Protein AF-A0ABD2NQ19-F1 (afdb_monomer_lite)

pLDDT: mean 81.94, std 19.42, range [29.62, 98.38]

Structure (mmCIF, N/CA/C/O backbone):
data_AF-A0ABD2NQ19-F1
#
_entry.id   AF-A0ABD2NQ19-F1
#
loop_
_atom_site.group_PDB
_atom_site.id
_atom_site.type_symbol
_atom_site.label_atom_id
_atom_site.label_alt_id
_atom_site.label_comp_id
_atom_site.label_asym_id
_atom_site.label_entity_id
_atom_site.label_seq_id
_atom_site.pdbx_PDB_ins_code
_atom_site.Cartn_x
_atom_site.Cartn_y
_atom_site.Cartn_z
_atom_site.occupancy
_atom_site.B_iso_or_equiv
_atom_site.auth_seq_id
_atom_site.auth_comp_id
_atom_site.auth_asym_id
_atom_site.auth_atom_id
_atom_site.pdbx_PDB_model_num
ATOM 1 N N . MET A 1 1 ? 3.153 -17.789 -5.106 1.00 36.09 1 MET A N 1
ATOM 2 C CA . MET A 1 1 ? 2.480 -17.865 -6.414 1.00 36.09 1 MET A CA 1
ATOM 3 C C . MET A 1 1 ? 2.899 -16.635 -7.201 1.00 36.09 1 MET A C 1
ATOM 5 O O . MET A 1 1 ? 2.640 -15.534 -6.734 1.00 36.09 1 MET A O 1
ATOM 9 N N . VAL A 1 2 ? 3.659 -16.808 -8.283 1.00 29.62 2 VAL A N 1
ATOM 10 C CA . VAL A 1 2 ? 3.982 -15.727 -9.228 1.00 29.62 2 VAL A CA 1
ATOM 11 C C . VAL A 1 2 ? 2.982 -15.876 -10.361 1.00 29.62 2 VAL A C 1
ATOM 13 O O . VAL A 1 2 ? 2.860 -16.970 -10.905 1.00 29.62 2 VAL A O 1
ATOM 16 N N . ILE A 1 3 ? 2.215 -14.829 -10.644 1.00 42.53 3 ILE A N 1
ATOM 17 C CA . ILE A 1 3 ? 1.187 -14.853 -11.681 1.00 42.53 3 ILE A CA 1
ATOM 18 C C . ILE A 1 3 ? 1.602 -13.832 -12.738 1.00 42.53 3 ILE A C 1
ATOM 20 O O . ILE A 1 3 ? 1.594 -12.633 -12.471 1.00 42.53 3 ILE A O 1
ATOM 24 N N . SER A 1 4 ? 1.995 -14.310 -13.913 1.00 35.56 4 SER A N 1
ATOM 25 C CA . SER A 1 4 ? 2.234 -13.504 -15.110 1.00 35.56 4 SER A CA 1
ATOM 26 C C . SER A 1 4 ? 1.065 -13.708 -16.073 1.00 35.56 4 SER A C 1
ATOM 28 O O . SER A 1 4 ? 0.764 -14.838 -16.449 1.00 35.56 4 SER A O 1
ATOM 30 N N . HIS A 1 5 ? 0.397 -12.619 -16.457 1.00 48.41 5 HIS A N 1
ATOM 31 C CA . HIS A 1 5 ? -0.669 -12.622 -17.459 1.00 48.41 5 HIS A CA 1
ATOM 32 C C . HIS A 1 5 ? -0.231 -11.803 -18.673 1.00 48.41 5 HIS A C 1
ATOM 34 O O . HIS A 1 5 ? 0.328 -10.721 -18.533 1.00 48.41 5 HIS A O 1
ATOM 40 N N . HIS A 1 6 ? -0.487 -12.345 -19.860 1.00 48.34 6 HIS A N 1
ATOM 41 C CA . HIS A 1 6 ? -0.234 -11.734 -21.160 1.00 48.34 6 HIS A CA 1
ATOM 42 C C . HIS A 1 6 ? -1.507 -11.966 -21.986 1.00 48.34 6 HIS A C 1
ATOM 44 O O . HIS A 1 6 ? -1.826 -13.139 -22.164 1.00 48.34 6 HIS A O 1
ATOM 50 N N . GLN A 1 7 ? -2.228 -10.921 -22.451 1.00 42.47 7 GLN A N 1
ATOM 51 C CA . GLN A 1 7 ? -3.038 -10.921 -23.702 1.00 42.47 7 GLN A CA 1
ATOM 52 C C . GLN A 1 7 ? -3.911 -9.657 -23.986 1.00 42.47 7 GLN A C 1
ATOM 54 O O . GLN A 1 7 ? -4.717 -9.259 -23.159 1.00 42.47 7 GLN A O 1
ATOM 59 N N . SER A 1 8 ? -3.820 -9.207 -25.260 1.00 35.09 8 SER A N 1
ATOM 60 C CA . SER A 1 8 ? -4.729 -8.459 -26.184 1.00 35.09 8 SER A CA 1
ATOM 61 C C . SER A 1 8 ? -5.135 -6.973 -25.953 1.00 35.09 8 SER A C 1
ATOM 63 O O . SER A 1 8 ? -5.482 -6.602 -24.840 1.00 35.09 8 SER A O 1
ATOM 65 N N . PRO A 1 9 ? -5.178 -6.102 -27.002 1.00 45.41 9 PRO A N 1
ATOM 66 C CA . PRO A 1 9 ? -4.963 -4.649 -26.862 1.00 45.41 9 PRO A CA 1
ATOM 67 C C . PRO A 1 9 ? -6.193 -3.753 -26.611 1.00 45.41 9 PRO A C 1
ATOM 69 O O . PRO A 1 9 ? -6.010 -2.547 -26.484 1.00 45.41 9 PRO A O 1
ATOM 72 N N . ASN A 1 10 ? -7.430 -4.270 -26.579 1.00 44.09 10 ASN A N 1
ATOM 73 C CA . ASN A 1 10 ? -8.625 -3.416 -26.761 1.00 44.09 10 ASN A CA 1
ATOM 74 C C . ASN A 1 10 ? -9.703 -3.477 -25.664 1.00 44.09 10 ASN A C 1
ATOM 76 O O . ASN A 1 10 ? -10.755 -2.869 -25.825 1.00 44.09 10 ASN A O 1
ATOM 80 N N . ASN A 1 11 ? -9.453 -4.137 -24.536 1.00 48.59 11 ASN A N 1
ATOM 81 C CA . ASN A 1 11 ? -10.258 -3.967 -23.326 1.00 48.59 11 ASN A CA 1
ATOM 82 C C . ASN A 1 11 ? -9.285 -3.640 -22.204 1.00 48.59 11 ASN A C 1
ATOM 84 O O . ASN A 1 11 ? -8.354 -4.403 -21.987 1.00 48.59 11 ASN A O 1
ATOM 88 N N . MET A 1 12 ? -9.473 -2.515 -21.517 1.00 51.38 12 MET A N 1
ATOM 89 C C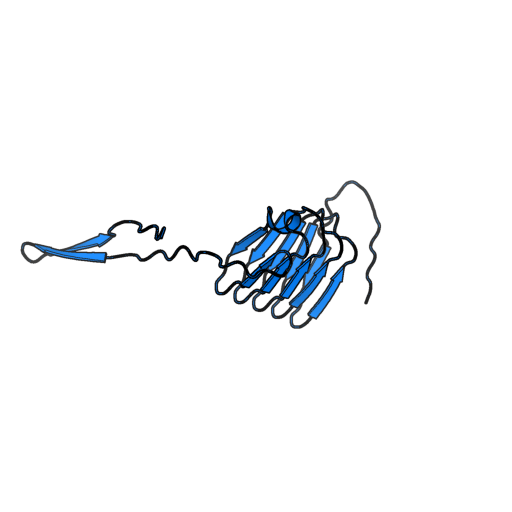A . MET A 1 12 ? -8.654 -2.146 -20.364 1.00 51.38 12 MET A CA 1
ATOM 90 C C . MET A 1 12 ? -8.879 -3.210 -19.277 1.00 51.38 12 MET A C 1
ATOM 92 O O . MET A 1 12 ? -9.867 -3.164 -18.543 1.00 51.38 12 MET A O 1
ATOM 96 N N . THR A 1 13 ? -8.041 -4.246 -19.254 1.00 65.25 13 THR A N 1
ATOM 97 C CA . THR A 1 13 ? -8.181 -5.394 -18.364 1.00 65.25 13 THR A CA 1
ATOM 98 C C . THR A 1 13 ? -7.958 -4.924 -16.940 1.00 65.25 13 THR A C 1
ATOM 100 O O . THR A 1 13 ? -6.884 -4.459 -16.569 1.00 65.25 13 THR A O 1
ATOM 103 N N . GLN A 1 14 ? -9.010 -5.002 -16.127 1.00 78.44 14 GLN A N 1
ATOM 104 C CA . GLN A 1 14 ? -8.859 -4.858 -14.692 1.00 78.44 14 GLN A CA 1
ATOM 105 C C . GLN A 1 14 ? -8.531 -6.225 -14.106 1.00 78.44 14 GLN A C 1
ATOM 107 O O . GLN A 1 14 ? -9.375 -7.122 -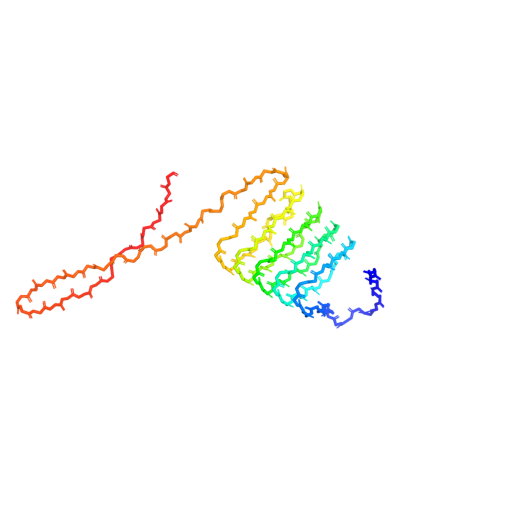14.076 1.00 78.44 14 GLN A O 1
ATOM 112 N N . ILE A 1 15 ? -7.311 -6.378 -13.607 1.00 86.25 15 ILE A N 1
ATOM 113 C CA . ILE A 1 15 ? -6.927 -7.542 -12.818 1.00 86.25 15 ILE A CA 1
ATOM 114 C C . ILE A 1 15 ? -7.571 -7.385 -11.438 1.00 86.25 15 ILE A C 1
ATOM 116 O O . ILE A 1 15 ? -7.396 -6.358 -10.783 1.00 86.25 15 ILE A O 1
ATOM 120 N N . LYS A 1 16 ? -8.333 -8.388 -10.985 1.00 92.50 16 LYS A N 1
ATOM 121 C CA . LYS A 1 16 ? -9.079 -8.335 -9.720 1.00 92.50 16 LYS A CA 1
ATOM 122 C C . LYS A 1 16 ? -8.670 -9.459 -8.771 1.00 92.50 16 LYS A C 1
ATOM 124 O O . LYS A 1 16 ? -8.744 -10.628 -9.135 1.00 92.50 16 LYS A O 1
ATOM 129 N N . TYR A 1 17 ? -8.339 -9.103 -7.534 1.00 93.06 17 TYR A N 1
ATOM 130 C CA . TYR A 1 17 ? -8.115 -10.039 -6.430 1.00 93.06 17 TYR A CA 1
ATOM 131 C C . TYR A 1 17 ? -9.132 -9.790 -5.316 1.00 93.06 17 TYR A C 1
ATOM 133 O O . TYR A 1 17 ? -9.381 -8.643 -4.946 1.00 93.06 17 TYR A O 1
ATOM 141 N N . ILE A 1 18 ? -9.723 -10.863 -4.786 1.00 93.94 18 ILE A N 1
ATOM 142 C CA . ILE A 1 18 ? -10.696 -10.809 -3.690 1.00 93.94 18 ILE A CA 1
ATOM 143 C C . ILE A 1 18 ? -10.30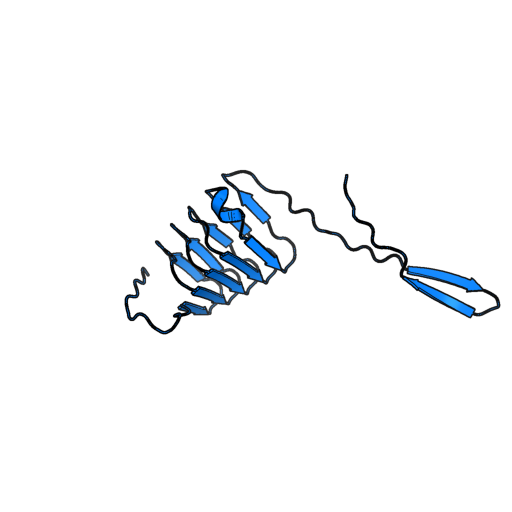1 -11.838 -2.633 1.00 93.94 18 ILE A C 1
ATOM 145 O O . ILE A 1 18 ? -10.141 -13.012 -2.964 1.00 93.94 18 ILE A O 1
ATOM 149 N N . GLY A 1 19 ? -10.179 -11.412 -1.380 1.00 90.56 19 GLY A N 1
ATOM 150 C CA . GLY A 1 19 ? -9.941 -12.302 -0.247 1.00 90.56 19 GLY A CA 1
ATOM 151 C C . GLY A 1 19 ? -9.219 -11.615 0.905 1.00 90.56 19 GLY A C 1
ATOM 152 O O . GLY A 1 19 ? -8.454 -10.678 0.704 1.00 90.56 19 GLY A O 1
ATOM 153 N N . ASP A 1 20 ? -9.443 -12.111 2.116 1.00 94.25 20 ASP A N 1
ATOM 154 C CA . ASP A 1 20 ? -8.812 -11.583 3.323 1.00 94.25 20 ASP A CA 1
ATOM 155 C C . ASP A 1 20 ? -7.482 -12.294 3.620 1.00 94.25 20 ASP A C 1
ATOM 157 O O . ASP A 1 20 ? -7.210 -13.385 3.113 1.00 94.25 20 ASP A O 1
ATOM 161 N N . ASN A 1 21 ? -6.653 -11.700 4.483 1.00 96.38 21 ASN A N 1
ATOM 162 C CA . ASN A 1 21 ? -5.453 -12.333 5.059 1.00 96.38 21 ASN A CA 1
ATOM 163 C C . ASN A 1 21 ? -4.455 -12.870 4.017 1.00 96.38 21 ASN A C 1
ATOM 165 O O . ASN A 1 21 ? -3.773 -13.873 4.237 1.00 96.38 21 ASN A O 1
ATOM 169 N N . THR A 1 22 ? -4.379 -12.214 2.862 1.00 92.75 22 THR A N 1
ATOM 170 C CA . THR A 1 22 ? -3.609 -12.689 1.711 1.00 92.75 22 THR A CA 1
ATOM 171 C C . THR A 1 22 ? -2.372 -11.827 1.483 1.00 92.75 22 THR A C 1
ATOM 173 O O . THR A 1 22 ? -2.371 -10.631 1.764 1.00 92.75 22 THR A O 1
ATOM 176 N N . ARG A 1 23 ? -1.300 -12.427 0.950 1.00 95.94 23 ARG A N 1
ATOM 177 C CA . ARG A 1 23 ? -0.106 -11.694 0.508 1.00 95.94 23 ARG A CA 1
ATOM 178 C C . ARG A 1 23 ? 0.063 -11.776 -1.002 1.00 95.94 23 ARG A C 1
ATOM 180 O O . ARG A 1 23 ? 0.095 -12.871 -1.560 1.00 95.94 23 ARG A O 1
ATOM 187 N N . LEU A 1 24 ? 0.243 -10.628 -1.641 1.00 94.62 24 LEU A N 1
ATOM 188 C CA . LEU A 1 24 ? 0.442 -10.484 -3.076 1.00 94.62 24 LEU A CA 1
ATOM 189 C C . LEU A 1 24 ? 1.826 -9.892 -3.353 1.00 94.62 24 LEU A C 1
ATOM 191 O O . LEU A 1 24 ? 2.268 -8.949 -2.694 1.00 94.62 24 LEU A O 1
ATOM 195 N N . ARG A 1 25 ? 2.521 -10.461 -4.339 1.00 96.00 25 ARG A N 1
ATOM 196 C CA . ARG A 1 25 ? 3.787 -9.940 -4.866 1.00 96.00 25 ARG A CA 1
ATOM 197 C C . ARG A 1 25 ? 3.643 -9.752 -6.365 1.00 96.00 25 ARG A C 1
ATOM 199 O O . ARG A 1 25 ? 3.388 -10.721 -7.073 1.00 96.00 25 ARG A O 1
ATOM 206 N N . ILE A 1 26 ? 3.802 -8.519 -6.822 1.00 94.56 26 ILE A N 1
ATOM 207 C CA . ILE A 1 26 ? 3.601 -8.114 -8.211 1.00 94.56 26 ILE A CA 1
ATOM 208 C C . ILE A 1 26 ? 4.886 -7.430 -8.667 1.00 94.56 26 ILE A C 1
ATOM 210 O O . ILE A 1 26 ? 5.297 -6.430 -8.087 1.00 94.56 26 ILE A O 1
ATOM 214 N N . ALA A 1 27 ? 5.561 -7.985 -9.671 1.00 94.62 27 ALA A N 1
ATOM 215 C CA . ALA A 1 27 ? 6.815 -7.407 -10.155 1.00 94.62 27 ALA A CA 1
ATOM 216 C C . ALA A 1 27 ? 6.571 -6.062 -10.858 1.00 94.62 27 ALA A C 1
ATOM 218 O O . ALA A 1 27 ? 7.233 -5.072 -10.553 1.00 94.62 27 ALA A O 1
ATOM 219 N N . GLU A 1 28 ? 5.572 -6.021 -11.736 1.00 93.88 28 GLU A N 1
ATOM 220 C CA . GLU A 1 28 ? 5.182 -4.838 -12.491 1.00 93.88 28 GLU A CA 1
ATOM 221 C C . GLU A 1 28 ? 3.658 -4.749 -12.579 1.00 93.88 28 GLU A C 1
ATOM 223 O O . GLU A 1 28 ? 2.987 -5.748 -12.838 1.00 93.88 28 GLU A O 1
ATOM 228 N N . ASN A 1 29 ? 3.118 -3.553 -12.349 1.00 93.44 29 ASN A N 1
ATOM 229 C CA . ASN A 1 29 ? 1.718 -3.234 -12.591 1.00 93.44 29 ASN A CA 1
ATOM 230 C C . ASN A 1 29 ? 1.621 -2.112 -13.630 1.00 93.44 29 ASN A C 1
ATOM 232 O O . ASN A 1 29 ? 1.784 -0.938 -13.295 1.00 93.44 29 ASN A O 1
ATOM 236 N N . ALA A 1 30 ? 1.355 -2.476 -14.882 1.00 92.12 30 ALA A N 1
ATOM 237 C CA . ALA A 1 30 ? 1.141 -1.535 -15.983 1.00 92.12 30 ALA A CA 1
ATOM 238 C C . ALA A 1 30 ? -0.351 -1.300 -16.300 1.00 92.12 30 ALA A C 1
ATOM 240 O O . ALA A 1 30 ? -0.672 -0.431 -17.105 1.00 92.12 30 ALA A O 1
ATOM 241 N N . GLU A 1 31 ? -1.259 -2.043 -15.660 1.00 91.88 31 GLU A N 1
ATOM 242 C CA . GLU A 1 31 ? -2.699 -2.052 -15.953 1.00 91.88 31 GLU A CA 1
ATOM 243 C C . GLU A 1 31 ? -3.537 -1.578 -14.749 1.00 91.88 31 GLU A C 1
ATOM 245 O O . GLU A 1 31 ? -3.018 -1.052 -13.760 1.00 91.88 31 GLU A O 1
ATOM 250 N N . SER A 1 32 ? -4.863 -1.726 -14.831 1.00 93.62 32 SER A N 1
ATOM 251 C CA . SER A 1 32 ? -5.753 -1.489 -13.694 1.00 93.62 32 SER A CA 1
ATOM 252 C C . SER A 1 32 ? -5.779 -2.717 -12.784 1.00 93.62 32 SER A C 1
ATOM 254 O O . SER A 1 32 ? -6.118 -3.817 -13.211 1.00 93.62 32 SER A O 1
ATOM 256 N N . LEU A 1 33 ? -5.461 -2.528 -11.509 1.00 94.56 33 LEU A N 1
ATOM 257 C CA . LEU A 1 33 ? -5.443 -3.566 -10.490 1.00 94.56 33 LEU A CA 1
ATOM 258 C C . LEU A 1 33 ? -6.414 -3.206 -9.365 1.00 94.56 33 LEU A C 1
ATOM 260 O O . LEU A 1 33 ? -6.276 -2.167 -8.721 1.00 94.56 33 LEU A O 1
ATOM 264 N N . LEU A 1 34 ? -7.382 -4.083 -9.106 1.00 96.50 34 LEU A N 1
ATOM 265 C CA . LEU A 1 34 ? -8.347 -3.969 -8.017 1.00 96.50 34 LEU A CA 1
ATOM 266 C C . LEU A 1 34 ? -8.123 -5.083 -6.994 1.00 96.50 34 LEU A C 1
ATOM 268 O O . LEU A 1 34 ? -8.175 -6.265 -7.324 1.00 96.50 34 LEU A O 1
ATOM 272 N N . ILE A 1 35 ? -7.929 -4.710 -5.737 1.00 96.69 35 ILE A N 1
ATOM 273 C CA . ILE A 1 35 ? -7.751 -5.637 -4.621 1.00 96.69 35 ILE A CA 1
ATOM 274 C C . ILE A 1 35 ? -8.844 -5.357 -3.591 1.00 96.69 35 ILE A C 1
ATOM 276 O O . ILE A 1 35 ? -9.027 -4.214 -3.172 1.00 96.69 35 ILE A O 1
ATOM 280 N N . ILE A 1 36 ? -9.583 -6.391 -3.193 1.00 97.31 36 ILE A N 1
ATOM 281 C CA . ILE A 1 36 ? -10.684 -6.291 -2.230 1.00 97.31 36 ILE A CA 1
ATOM 282 C C . ILE A 1 36 ? -10.481 -7.305 -1.106 1.00 97.31 36 ILE A C 1
ATOM 284 O O . ILE A 1 36 ? -10.377 -8.501 -1.366 1.00 97.31 36 ILE A O 1
ATOM 288 N N . GLY A 1 37 ? -10.489 -6.832 0.135 1.00 95.81 37 GLY A N 1
ATOM 289 C CA . GLY A 1 37 ? -10.398 -7.664 1.332 1.00 95.81 37 GLY A CA 1
ATOM 290 C C . GLY A 1 37 ? -9.545 -7.021 2.419 1.00 95.81 37 GLY A C 1
ATOM 291 O O . GLY A 1 37 ? -8.817 -6.057 2.192 1.00 95.81 37 GLY A O 1
ATOM 292 N N . ASN A 1 38 ? -9.664 -7.542 3.630 1.00 97.38 38 ASN A N 1
ATOM 293 C CA . ASN A 1 38 ? -9.005 -7.030 4.820 1.00 97.38 38 ASN A CA 1
ATOM 294 C C . ASN A 1 38 ? -7.682 -7.749 5.091 1.00 97.38 38 ASN A C 1
ATOM 296 O O . ASN A 1 38 ? -7.490 -8.912 4.732 1.00 97.38 38 ASN A O 1
ATOM 300 N N . ASN A 1 39 ? -6.783 -7.068 5.803 1.00 97.69 39 ASN A N 1
ATOM 301 C CA . ASN A 1 39 ? -5.494 -7.616 6.229 1.00 97.69 39 ASN A CA 1
ATOM 302 C C . ASN A 1 39 ? -4.673 -8.190 5.055 1.00 97.69 39 ASN A C 1
ATOM 304 O O . ASN A 1 39 ? -4.055 -9.251 5.161 1.00 97.69 39 ASN A O 1
ATOM 308 N N . ILE A 1 40 ? -4.703 -7.502 3.911 1.00 97.44 40 ILE A N 1
ATOM 309 C CA . ILE A 1 40 ? -3.937 -7.879 2.722 1.00 97.44 40 ILE A CA 1
ATOM 310 C C . ILE A 1 40 ? -2.569 -7.201 2.765 1.00 97.44 40 ILE A C 1
ATOM 312 O O . ILE A 1 40 ? -2.464 -6.010 3.051 1.00 97.44 40 ILE A O 1
ATOM 316 N N . GLU A 1 41 ? -1.517 -7.944 2.435 1.00 98.06 41 GLU A N 1
ATOM 317 C CA . GLU A 1 41 ? -0.178 -7.398 2.215 1.00 98.06 41 GLU A CA 1
ATOM 318 C C . GLU A 1 41 ? 0.147 -7.399 0.720 1.00 98.06 41 GLU A C 1
ATOM 320 O O . GLU A 1 41 ? 0.141 -8.450 0.082 1.00 98.06 41 GLU A O 1
ATOM 325 N N . VAL A 1 42 ? 0.452 -6.240 0.148 1.00 97.25 42 VAL A N 1
ATOM 326 C CA . VAL A 1 42 ? 0.749 -6.076 -1.277 1.00 97.25 42 VAL A CA 1
ATOM 327 C C . VAL A 1 42 ? 2.148 -5.501 -1.428 1.00 97.25 42 VAL A C 1
ATOM 329 O O . VAL A 1 42 ? 2.438 -4.426 -0.914 1.00 97.25 42 VAL A O 1
ATOM 332 N N . ASN A 1 43 ? 3.012 -6.200 -2.158 1.00 97.69 43 ASN A N 1
ATOM 333 C CA . ASN A 1 43 ? 4.328 -5.700 -2.542 1.00 97.69 43 ASN A CA 1
ATOM 334 C C . ASN A 1 43 ? 4.380 -5.553 -4.065 1.00 97.69 43 ASN A C 1
ATOM 336 O O . ASN A 1 43 ? 4.263 -6.556 -4.775 1.00 97.69 43 ASN A O 1
ATOM 340 N N . ILE A 1 44 ? 4.567 -4.327 -4.552 1.00 96.62 44 ILE A N 1
ATOM 341 C CA . ILE A 1 44 ? 4.704 -4.015 -5.978 1.00 96.62 44 ILE A CA 1
ATOM 342 C C . ILE A 1 44 ? 6.126 -3.520 -6.261 1.00 96.62 44 ILE A C 1
ATOM 344 O O . ILE A 1 44 ? 6.651 -2.659 -5.551 1.00 96.62 44 ILE A O 1
ATOM 348 N N . GLY A 1 45 ? 6.767 -4.080 -7.287 1.00 96.81 45 GLY A N 1
ATOM 349 C CA . GLY A 1 45 ? 8.067 -3.616 -7.771 1.00 96.81 45 GLY A CA 1
ATOM 350 C C . GLY A 1 45 ? 7.937 -2.258 -8.458 1.00 96.81 45 GLY A C 1
ATOM 351 O O . GLY A 1 45 ? 8.253 -1.237 -7.859 1.00 96.81 45 GLY A O 1
ATOM 352 N N . ASN A 1 46 ? 7.427 -2.255 -9.688 1.00 94.62 46 ASN A N 1
ATOM 353 C CA . ASN A 1 46 ? 7.225 -1.058 -10.508 1.00 94.62 46 ASN A CA 1
ATOM 354 C C . ASN A 1 46 ? 5.724 -0.824 -10.768 1.00 94.62 46 ASN A C 1
ATOM 356 O O . ASN A 1 46 ? 5.053 -1.692 -11.327 1.00 94.62 46 ASN A O 1
ATOM 360 N N . HIS A 1 47 ? 5.188 0.334 -10.374 1.00 95.00 47 HIS A N 1
ATOM 361 C CA . HIS A 1 47 ? 3.770 0.690 -10.516 1.00 95.00 47 HIS A CA 1
ATOM 362 C C . HIS A 1 47 ? 3.567 1.839 -11.509 1.00 95.00 47 HIS A C 1
ATOM 364 O O . HIS A 1 47 ? 3.894 2.988 -11.220 1.00 95.00 47 HIS A O 1
ATOM 370 N N . ARG A 1 48 ? 3.002 1.541 -12.681 1.00 93.69 48 ARG A N 1
ATOM 371 C CA . ARG A 1 48 ? 2.722 2.516 -13.756 1.00 93.69 48 ARG A CA 1
ATOM 372 C C . ARG A 1 48 ? 1.236 2.642 -14.089 1.00 93.69 48 ARG A C 1
ATOM 374 O O . ARG A 1 48 ? 0.822 3.663 -14.623 1.00 93.69 48 ARG A O 1
ATOM 381 N N . GLY A 1 49 ? 0.452 1.609 -13.787 1.00 93.31 49 GLY A N 1
ATOM 382 C CA . GLY A 1 49 ? -0.989 1.574 -14.015 1.00 93.31 49 GLY A CA 1
ATOM 383 C C . GLY A 1 49 ? -1.801 2.189 -12.872 1.00 93.31 49 GLY A C 1
ATOM 384 O O . GLY A 1 49 ? -1.365 3.117 -12.194 1.00 93.31 49 GLY A O 1
ATOM 385 N N . ALA A 1 50 ? -2.996 1.652 -12.633 1.00 94.88 50 ALA A N 1
ATOM 386 C CA . ALA A 1 50 ? -3.865 2.068 -11.533 1.00 94.88 50 ALA A CA 1
ATOM 387 C C . ALA A 1 50 ? -3.943 0.966 -10.473 1.00 94.88 50 ALA A C 1
ATOM 389 O O . ALA A 1 50 ? -4.085 -0.206 -10.806 1.00 94.88 50 ALA A O 1
ATOM 390 N N . LEU A 1 51 ? -3.872 1.332 -9.197 1.00 96.19 51 LEU A N 1
ATOM 391 C CA . LEU A 1 51 ? -4.063 0.430 -8.067 1.00 96.19 51 LEU A CA 1
ATOM 392 C C . LEU A 1 51 ? -5.233 0.935 -7.232 1.00 96.19 51 LEU A C 1
ATOM 394 O O . LEU A 1 51 ? -5.217 2.062 -6.745 1.00 96.19 51 LEU A O 1
ATOM 398 N N . LYS A 1 52 ? -6.245 0.095 -7.039 1.00 97.44 52 LYS A N 1
ATOM 399 C CA . LYS A 1 52 ? -7.353 0.360 -6.128 1.00 97.44 52 LYS A CA 1
ATOM 400 C C . LYS A 1 52 ? -7.427 -0.735 -5.083 1.00 97.44 52 LYS A C 1
ATOM 402 O O . LYS A 1 52 ? -7.530 -1.911 -5.423 1.00 97.44 52 LYS A O 1
ATOM 407 N N . ILE A 1 53 ? -7.408 -0.342 -3.818 1.00 97.56 53 ILE A N 1
ATOM 408 C CA . ILE A 1 53 ? -7.496 -1.265 -2.688 1.00 97.56 53 ILE A CA 1
ATOM 409 C C . ILE A 1 53 ? -8.719 -0.900 -1.859 1.00 97.56 53 ILE A C 1
ATOM 411 O O . ILE A 1 53 ? -8.871 0.247 -1.447 1.00 97.56 53 ILE A O 1
ATOM 415 N N . ILE A 1 54 ? -9.587 -1.877 -1.612 1.00 97.75 54 ILE A N 1
ATOM 416 C CA . ILE A 1 54 ? -10.777 -1.730 -0.773 1.00 97.75 54 ILE A CA 1
ATOM 417 C C . ILE A 1 54 ? -10.672 -2.729 0.378 1.00 97.75 54 ILE A C 1
ATOM 419 O O . ILE A 1 54 ? -10.824 -3.933 0.173 1.00 97.75 54 ILE A O 1
ATOM 423 N N . GLY A 1 55 ? -10.424 -2.231 1.586 1.00 96.81 55 GLY A N 1
ATOM 424 C CA . GLY A 1 55 ? -10.306 -3.052 2.785 1.00 96.81 55 GLY A CA 1
ATOM 425 C C . GLY A 1 55 ? -9.460 -2.417 3.883 1.00 96.81 55 GLY A C 1
ATOM 426 O O . GLY A 1 55 ? -8.645 -1.524 3.648 1.00 96.81 55 GLY A O 1
ATOM 427 N N . SER A 1 56 ? -9.660 -2.885 5.112 1.00 97.62 56 SER A N 1
ATOM 428 C CA . SER A 1 56 ? -8.976 -2.380 6.306 1.00 97.62 56 SER A CA 1
ATOM 429 C C . SER A 1 56 ? -7.743 -3.213 6.657 1.00 97.62 56 SER A C 1
ATOM 431 O O . SER A 1 56 ? -7.621 -4.367 6.248 1.00 97.62 56 SER A O 1
ATOM 433 N N . TYR A 1 57 ? -6.827 -2.638 7.438 1.00 98.00 57 TYR A N 1
ATOM 434 C CA . TYR A 1 57 ? -5.587 -3.283 7.901 1.00 98.00 57 TYR A CA 1
ATOM 435 C C . TYR A 1 57 ? -4.649 -3.734 6.772 1.00 98.00 57 TYR A C 1
ATOM 437 O O . TYR A 1 57 ? -3.805 -4.610 6.965 1.00 98.00 57 TYR A O 1
ATOM 445 N N . CYS A 1 58 ? -4.793 -3.151 5.582 1.00 97.88 58 CYS A N 1
ATOM 446 C CA . CYS A 1 58 ? -3.947 -3.483 4.446 1.00 97.88 58 CYS A CA 1
ATOM 447 C C . CYS A 1 58 ? -2.552 -2.870 4.606 1.00 97.88 58 CYS A C 1
ATOM 449 O O . CYS A 1 58 ? -2.398 -1.763 5.123 1.00 97.88 58 CYS A O 1
ATOM 451 N N . LYS A 1 59 ? -1.531 -3.583 4.137 1.00 98.38 59 LYS A N 1
ATOM 452 C CA . LYS A 1 59 ? -0.147 -3.111 4.076 1.00 98.38 59 LYS A CA 1
ATOM 453 C C . LYS A 1 59 ? 0.299 -3.114 2.629 1.00 98.38 59 LYS A C 1
ATOM 455 O O . LYS A 1 59 ? 0.195 -4.138 1.963 1.00 98.38 59 LYS A O 1
ATOM 460 N N . VAL A 1 60 ? 0.797 -1.992 2.146 1.00 97.69 60 VAL A N 1
ATOM 461 C CA . VAL A 1 60 ? 1.155 -1.822 0.743 1.00 97.69 60 VAL A CA 1
ATOM 462 C C . VAL A 1 60 ? 2.545 -1.237 0.675 1.00 97.69 60 VAL A C 1
ATOM 464 O O . VAL A 1 60 ? 2.803 -0.190 1.258 1.00 97.69 60 VAL A O 1
ATOM 467 N N . ARG A 1 61 ? 3.434 -1.908 -0.047 1.00 97.88 61 ARG A N 1
ATOM 468 C CA . ARG A 1 61 ? 4.763 -1.404 -0.363 1.00 97.88 61 ARG A CA 1
ATOM 469 C C . ARG A 1 61 ? 4.921 -1.309 -1.868 1.00 97.88 61 ARG A C 1
ATOM 471 O O . ARG A 1 61 ? 4.669 -2.290 -2.570 1.00 97.88 61 ARG A O 1
ATOM 478 N N . ILE A 1 62 ? 5.369 -0.158 -2.353 1.00 97.38 62 ILE A N 1
ATOM 479 C CA . ILE A 1 62 ? 5.649 0.058 -3.773 1.00 97.38 62 ILE A CA 1
ATOM 480 C C . ILE A 1 62 ? 7.072 0.579 -3.918 1.00 97.38 62 ILE A C 1
ATOM 482 O O . ILE A 1 62 ? 7.451 1.559 -3.275 1.00 97.38 62 ILE A O 1
ATOM 486 N N . SER A 1 63 ? 7.874 -0.115 -4.727 1.00 96.50 63 SER A N 1
ATOM 487 C CA . SER A 1 63 ? 9.304 0.190 -4.832 1.00 96.50 63 SER A CA 1
ATOM 488 C C . SER A 1 63 ? 9.585 1.377 -5.759 1.00 96.50 63 SER A C 1
ATOM 490 O O . SER A 1 63 ? 10.435 2.204 -5.442 1.00 96.50 63 SER A O 1
ATOM 492 N N . SER A 1 64 ? 8.883 1.478 -6.887 1.00 95.19 64 SER A N 1
ATOM 493 C CA . SER A 1 64 ? 9.054 2.565 -7.855 1.00 95.19 64 SER A CA 1
ATOM 494 C C . SER A 1 64 ? 7.832 2.747 -8.759 1.00 95.19 64 SER A C 1
ATOM 496 O O . SER A 1 64 ? 6.899 1.937 -8.748 1.00 95.19 64 SER A O 1
ATOM 498 N N . GLY A 1 65 ? 7.863 3.806 -9.571 1.00 92.44 65 GLY A N 1
ATOM 499 C CA . GLY A 1 65 ? 6.830 4.136 -10.550 1.00 92.44 65 GLY A CA 1
ATOM 500 C C . GLY A 1 65 ? 5.959 5.310 -10.109 1.00 92.44 65 GLY A C 1
ATOM 501 O O . GLY A 1 65 ? 6.150 5.863 -9.032 1.00 92.44 65 GLY A O 1
ATOM 502 N N . ASN A 1 66 ? 5.035 5.721 -10.968 1.00 92.25 66 ASN A N 1
ATOM 503 C CA . ASN A 1 66 ? 4.236 6.940 -10.826 1.00 92.25 66 ASN A CA 1
ATOM 504 C C . ASN A 1 66 ? 2.752 6.722 -11.178 1.00 92.25 66 ASN A C 1
ATOM 506 O O . ASN A 1 66 ? 2.042 7.675 -11.490 1.00 92.25 66 ASN A O 1
ATOM 510 N N . GLY A 1 67 ? 2.287 5.471 -11.173 1.00 93.62 67 GLY A N 1
ATOM 511 C CA . GLY A 1 67 ? 0.885 5.142 -11.416 1.00 93.62 67 GLY A CA 1
ATOM 512 C C . GLY A 1 67 ? -0.056 5.654 -10.319 1.00 93.62 67 GLY A C 1
ATOM 513 O O . GLY A 1 67 ? 0.370 5.961 -9.208 1.00 93.62 67 GLY A O 1
ATOM 514 N N . ASN A 1 68 ? -1.356 5.688 -10.612 1.00 94.81 68 ASN A N 1
ATOM 515 C CA . ASN A 1 68 ? -2.380 6.150 -9.670 1.00 94.81 68 ASN A CA 1
ATOM 516 C C . ASN A 1 68 ? -2.666 5.098 -8.603 1.00 94.81 68 ASN A C 1
ATOM 518 O O . ASN A 1 68 ? -2.717 3.899 -8.901 1.00 94.81 68 ASN A O 1
ATOM 522 N N . ILE A 1 69 ? -2.887 5.532 -7.367 1.00 95.75 69 ILE A N 1
ATOM 523 C CA . ILE A 1 69 ? -3.138 4.645 -6.236 1.00 95.75 69 ILE A CA 1
ATOM 524 C C . ILE A 1 69 ? -4.299 5.208 -5.427 1.00 95.75 69 ILE A C 1
ATOM 526 O O . ILE A 1 69 ? -4.278 6.359 -5.018 1.00 95.75 69 ILE A O 1
ATOM 530 N N . SER A 1 70 ? -5.303 4.378 -5.171 1.00 96.19 70 SER A N 1
ATOM 531 C CA . SER A 1 70 ? -6.440 4.726 -4.326 1.00 96.19 70 SER A CA 1
ATOM 532 C C . SER A 1 70 ? -6.676 3.652 -3.275 1.00 96.19 70 SER A C 1
ATOM 534 O O . SER A 1 70 ? -6.693 2.452 -3.576 1.00 96.19 70 SER A O 1
ATOM 536 N N . HIS A 1 71 ? -6.884 4.072 -2.033 1.00 95.81 71 HIS A N 1
ATOM 537 C CA . HIS A 1 71 ? -7.243 3.181 -0.937 1.00 95.81 71 HIS A CA 1
ATOM 538 C C . HIS A 1 71 ? -8.547 3.607 -0.274 1.00 95.81 71 HIS A C 1
ATOM 540 O O . HIS A 1 71 ? -8.769 4.783 -0.014 1.00 95.81 71 HIS A O 1
ATOM 546 N N . ILE A 1 72 ? -9.412 2.636 0.009 1.00 96.44 72 ILE A N 1
ATOM 547 C CA . ILE A 1 72 ? -10.621 2.822 0.807 1.00 96.44 72 ILE A CA 1
ATOM 548 C C . ILE A 1 72 ? -10.590 1.809 1.950 1.00 96.44 72 ILE A C 1
ATOM 550 O O . ILE A 1 72 ? -10.642 0.601 1.710 1.00 96.44 72 ILE A O 1
ATOM 554 N N . GLY A 1 73 ? -10.528 2.286 3.189 1.00 94.69 73 GLY A N 1
ATOM 555 C CA . GLY A 1 73 ? -10.521 1.446 4.385 1.00 94.69 73 GLY A CA 1
ATOM 556 C C . GLY A 1 73 ? -9.672 2.019 5.513 1.00 94.69 73 GLY A C 1
ATOM 557 O O . GLY A 1 73 ? -8.939 2.983 5.334 1.00 94.69 73 GLY A O 1
ATOM 558 N N . ASN A 1 74 ? -9.753 1.410 6.694 1.00 94.19 74 ASN A N 1
ATOM 559 C CA . ASN A 1 74 ? -9.107 1.937 7.897 1.00 94.19 74 ASN A CA 1
ATOM 560 C C . ASN A 1 74 ? -7.793 1.215 8.210 1.00 94.19 74 ASN A C 1
ATOM 562 O O . ASN A 1 74 ? -7.595 0.061 7.823 1.00 94.19 74 ASN A O 1
ATOM 566 N N . ASN A 1 75 ? -6.931 1.847 9.006 1.00 96.12 75 ASN A N 1
ATOM 567 C CA . ASN A 1 75 ? -5.706 1.248 9.550 1.00 96.12 75 ASN A CA 1
ATOM 568 C C . ASN A 1 75 ? -4.730 0.742 8.466 1.00 96.12 75 ASN A C 1
ATOM 570 O O . ASN A 1 75 ? -4.025 -0.253 8.667 1.00 96.12 75 ASN A O 1
ATOM 574 N N . GLY A 1 76 ? -4.731 1.382 7.295 1.00 95.75 76 GLY A N 1
ATOM 575 C CA . GLY A 1 76 ? -3.838 1.054 6.187 1.00 95.75 76 GLY A CA 1
ATOM 576 C C . GLY A 1 76 ? -2.406 1.528 6.442 1.00 95.75 76 GLY A C 1
ATOM 577 O O . GLY A 1 76 ? -2.185 2.577 7.046 1.00 95.75 76 GLY A O 1
ATOM 578 N N . LYS A 1 77 ? -1.418 0.761 5.973 1.00 97.06 77 LYS A N 1
ATOM 579 C CA . LYS A 1 77 ? 0.003 1.129 6.037 1.00 97.06 77 LYS A CA 1
ATOM 580 C C . LYS A 1 77 ? 0.603 1.157 4.640 1.00 97.06 77 LYS A C 1
ATOM 582 O O . LYS A 1 77 ? 0.606 0.127 3.972 1.00 97.06 77 LYS A O 1
ATOM 587 N N . PHE A 1 78 ? 1.137 2.299 4.232 1.00 96.38 78 PHE A N 1
ATOM 588 C CA . PHE A 1 78 ? 1.687 2.514 2.897 1.00 96.38 78 PHE A CA 1
ATOM 589 C C . PHE A 1 78 ? 3.170 2.871 2.991 1.00 96.38 78 PHE A C 1
ATOM 591 O O . PHE A 1 78 ? 3.539 3.793 3.712 1.00 96.38 78 PHE A O 1
ATOM 598 N N . ASP A 1 79 ? 4.014 2.120 2.289 1.00 97.12 79 ASP A N 1
ATOM 599 C CA . ASP A 1 79 ? 5.465 2.302 2.210 1.00 97.12 79 ASP A CA 1
ATOM 600 C C . ASP A 1 79 ? 5.868 2.548 0.749 1.00 97.12 79 ASP A C 1
ATOM 602 O O . ASP A 1 79 ? 5.923 1.629 -0.074 1.00 97.12 79 ASP A O 1
ATOM 606 N N . PHE A 1 80 ? 6.109 3.812 0.417 1.00 96.31 80 PHE A N 1
ATOM 607 C CA . PHE A 1 80 ? 6.576 4.255 -0.890 1.00 96.31 80 PHE A CA 1
ATOM 608 C C . PHE A 1 80 ? 8.091 4.388 -0.843 1.00 96.31 80 PHE A C 1
ATOM 610 O O . PHE A 1 80 ? 8.621 5.314 -0.232 1.00 96.31 80 PHE A O 1
ATOM 617 N N . VAL A 1 81 ? 8.813 3.468 -1.480 1.00 94.75 81 VAL A N 1
ATOM 618 C CA . VAL A 1 81 ? 10.283 3.504 -1.453 1.00 94.75 81 VAL A CA 1
ATOM 619 C C . VAL A 1 81 ? 10.806 4.701 -2.252 1.00 94.75 81 VAL A C 1
ATOM 621 O O . VAL A 1 81 ? 11.765 5.338 -1.819 1.00 94.75 81 VAL A O 1
ATOM 624 N N . SER A 1 82 ? 10.150 5.043 -3.366 1.00 89.69 82 SER A N 1
ATOM 625 C CA . SER A 1 82 ? 10.454 6.237 -4.161 1.00 89.69 82 SER A CA 1
ATOM 626 C C . SER A 1 82 ? 9.446 7.372 -3.900 1.00 89.69 82 SER A C 1
ATOM 628 O O . SER A 1 82 ? 8.238 7.116 -3.908 1.00 89.69 82 SER A O 1
ATOM 630 N N . PRO A 1 83 ? 9.890 8.634 -3.712 1.00 86.25 83 PRO A N 1
ATOM 631 C CA . PRO A 1 83 ? 8.992 9.776 -3.504 1.00 86.25 83 PRO A CA 1
ATOM 632 C C . PRO A 1 83 ? 8.035 10.061 -4.666 1.00 86.25 83 PRO A C 1
ATOM 634 O O . PRO A 1 83 ? 6.929 10.548 -4.448 1.00 86.25 83 PRO A O 1
ATOM 637 N N . GLU A 1 84 ? 8.438 9.754 -5.900 1.00 84.38 84 GLU A N 1
ATOM 638 C CA . GLU A 1 84 ? 7.617 9.973 -7.101 1.00 84.38 84 GLU A CA 1
ATOM 639 C C . GLU A 1 84 ? 6.341 9.118 -7.123 1.00 84.38 84 GLU A C 1
ATOM 641 O O . GLU A 1 84 ? 5.335 9.517 -7.701 1.00 84.38 84 GLU A O 1
ATOM 646 N N . THR A 1 85 ? 6.352 7.979 -6.427 1.00 81.31 85 THR A N 1
ATOM 647 C CA . THR A 1 85 ? 5.220 7.051 -6.347 1.00 81.31 85 THR A CA 1
ATOM 648 C C . THR A 1 85 ? 4.083 7.582 -5.482 1.00 81.31 85 THR A C 1
ATOM 650 O O . THR A 1 85 ? 2.925 7.246 -5.712 1.00 81.31 85 THR A O 1
ATOM 653 N N . TYR A 1 86 ? 4.393 8.430 -4.501 1.00 82.81 86 TYR A N 1
ATOM 654 C CA . TYR A 1 86 ? 3.392 8.986 -3.592 1.00 82.81 86 TYR A CA 1
ATOM 655 C C . TYR A 1 86 ? 2.519 10.068 -4.241 1.00 82.81 86 TYR A C 1
ATOM 657 O O . TYR A 1 86 ? 1.398 10.287 -3.797 1.00 82.81 86 TYR A O 1
ATOM 665 N N . GLN A 1 87 ? 3.002 10.745 -5.288 1.00 79.19 87 GLN A N 1
ATOM 666 C CA . GLN A 1 87 ? 2.343 11.945 -5.826 1.00 79.19 87 GLN A CA 1
ATOM 667 C C . GLN A 1 87 ? 0.902 11.705 -6.300 1.00 79.19 87 GLN A C 1
ATOM 669 O O . GLN A 1 87 ? 0.106 12.636 -6.301 1.00 79.19 87 GLN A O 1
ATOM 674 N N . ASN A 1 88 ? 0.565 10.461 -6.649 1.00 84.06 88 ASN A N 1
ATOM 675 C CA . ASN A 1 88 ? -0.755 10.064 -7.133 1.00 84.06 88 ASN A CA 1
ATOM 676 C C . ASN A 1 88 ? -1.473 9.121 -6.150 1.00 84.06 88 ASN A C 1
ATOM 678 O O . ASN A 1 88 ? -2.153 8.182 -6.575 1.00 84.06 88 ASN A O 1
ATOM 682 N N . PHE A 1 89 ? -1.263 9.317 -4.843 1.00 91.25 89 PHE A N 1
ATOM 683 C CA . PHE A 1 89 ? -1.892 8.532 -3.784 1.00 91.25 89 PHE A CA 1
ATOM 684 C C . PHE A 1 89 ? -3.088 9.257 -3.157 1.00 91.25 89 PHE A C 1
ATOM 686 O O . PHE A 1 89 ? -2.921 10.250 -2.454 1.00 91.25 89 PHE A O 1
ATOM 693 N N . ASP A 1 90 ? -4.274 8.678 -3.332 1.00 91.94 90 ASP A N 1
ATOM 694 C CA . ASP A 1 90 ? -5.505 9.075 -2.654 1.00 91.94 90 ASP A CA 1
ATOM 695 C C . ASP A 1 90 ? -5.915 8.023 -1.619 1.00 91.94 90 ASP A C 1
ATOM 697 O O . ASP A 1 90 ? -5.827 6.810 -1.852 1.00 91.94 90 ASP A O 1
ATOM 701 N N . TYR A 1 91 ? -6.450 8.468 -0.484 1.00 91.38 91 TYR A N 1
ATOM 702 C CA . TYR A 1 91 ? -7.004 7.568 0.522 1.00 91.38 91 TYR A CA 1
ATOM 703 C C . TYR A 1 91 ? -8.332 8.077 1.081 1.00 91.38 91 TYR A C 1
ATOM 705 O O . TYR A 1 91 ? -8.584 9.276 1.173 1.00 91.38 91 TYR A O 1
ATOM 713 N N . ASN A 1 92 ? -9.189 7.138 1.473 1.00 90.38 92 ASN A N 1
ATOM 714 C CA . ASN A 1 92 ? -10.429 7.392 2.189 1.00 90.38 92 ASN A CA 1
ATOM 715 C C . ASN A 1 92 ? -10.566 6.383 3.336 1.00 90.38 92 ASN A C 1
ATOM 717 O O . ASN A 1 92 ? -10.843 5.199 3.121 1.00 90.38 92 ASN A O 1
ATOM 721 N N . GLY A 1 93 ? -10.347 6.860 4.556 1.00 88.44 93 GLY A N 1
ATOM 722 C CA . GLY A 1 93 ? -10.433 6.073 5.777 1.00 88.44 93 GLY A CA 1
ATOM 723 C C . GLY A 1 93 ? -9.571 6.659 6.888 1.00 88.44 93 GLY A C 1
ATOM 724 O O . GLY A 1 93 ? -8.841 7.626 6.681 1.00 88.44 93 GLY A O 1
ATOM 725 N N . ASN A 1 94 ? -9.663 6.059 8.069 1.00 87.75 94 ASN A N 1
ATOM 726 C CA . ASN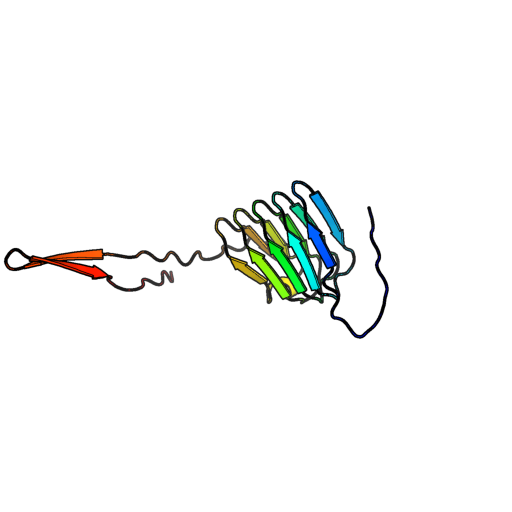 A 1 94 ? -9.021 6.554 9.286 1.00 87.75 94 ASN A CA 1
ATOM 727 C C . ASN A 1 94 ? -7.746 5.771 9.618 1.00 87.75 94 ASN A C 1
ATOM 729 O O . ASN A 1 94 ? -7.602 4.601 9.239 1.00 87.75 94 ASN A O 1
ATOM 733 N N . ASN A 1 95 ? -6.863 6.379 10.416 1.00 89.75 95 ASN A N 1
ATOM 734 C CA . ASN A 1 95 ? -5.641 5.763 10.943 1.00 89.75 95 ASN A C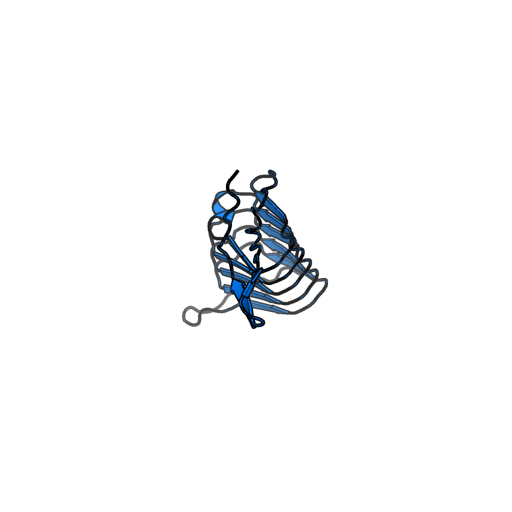A 1
ATOM 735 C C . ASN A 1 95 ? -4.691 5.239 9.851 1.00 89.75 95 ASN A C 1
ATOM 737 O O . ASN A 1 95 ? -4.134 4.143 9.973 1.00 89.75 95 ASN A O 1
ATOM 741 N N . ILE A 1 96 ? -4.524 5.987 8.760 1.00 90.75 96 ILE A N 1
ATOM 742 C CA . ILE A 1 96 ? -3.567 5.631 7.711 1.00 90.75 96 ILE A CA 1
ATOM 743 C C . ILE A 1 96 ? -2.157 6.039 8.145 1.00 90.75 96 ILE A C 1
ATOM 745 O O . ILE A 1 96 ? -1.933 7.149 8.617 1.00 90.75 96 ILE A O 1
ATOM 749 N N . SER A 1 97 ? -1.185 5.140 7.984 1.00 93.69 97 SER A N 1
ATOM 750 C CA . SER A 1 97 ? 0.232 5.457 8.186 1.00 93.69 97 SER A CA 1
ATOM 751 C C . SER A 1 97 ? 0.977 5.409 6.861 1.00 93.69 97 SER A C 1
ATOM 753 O O . SER A 1 97 ? 0.984 4.360 6.212 1.00 93.69 97 SER A O 1
ATOM 755 N N . ILE A 1 98 ? 1.649 6.497 6.497 1.00 94.06 98 ILE A N 1
ATOM 756 C CA . ILE A 1 98 ? 2.407 6.600 5.249 1.00 94.06 98 ILE A CA 1
ATOM 757 C C . ILE A 1 98 ? 3.893 6.756 5.564 1.00 94.06 98 ILE A C 1
ATOM 759 O O . ILE A 1 98 ? 4.281 7.483 6.475 1.00 94.06 98 ILE A O 1
ATOM 763 N N . THR A 1 99 ? 4.736 6.043 4.828 1.00 95.38 99 THR A N 1
ATOM 764 C CA . THR A 1 99 ? 6.192 6.185 4.831 1.00 95.38 99 THR A CA 1
ATOM 765 C C . THR A 1 99 ? 6.651 6.431 3.403 1.00 95.38 99 THR A C 1
ATOM 767 O O . THR A 1 99 ? 6.240 5.714 2.496 1.00 95.38 99 THR A O 1
ATOM 770 N N . ILE A 1 100 ? 7.485 7.447 3.199 1.00 94.56 100 ILE A N 1
ATOM 771 C CA . ILE A 1 100 ? 8.059 7.806 1.902 1.00 94.56 100 ILE A CA 1
ATOM 772 C C . ILE A 1 100 ? 9.576 7.814 2.037 1.00 94.56 100 ILE A C 1
ATOM 774 O O . ILE A 1 100 ? 10.120 8.521 2.886 1.00 94.56 100 ILE A O 1
ATOM 778 N N . ALA A 1 101 ? 10.267 7.021 1.219 1.00 93.75 101 ALA A N 1
ATOM 779 C CA . ALA A 1 101 ? 11.720 6.860 1.247 1.00 93.75 101 ALA A CA 1
ATOM 780 C C . ALA A 1 101 ? 12.263 6.617 2.673 1.00 93.75 101 ALA A C 1
ATOM 782 O O . ALA A 1 101 ? 13.257 7.207 3.098 1.00 93.75 101 ALA A O 1
ATOM 783 N N . GLY A 1 102 ? 11.560 5.778 3.444 1.00 92.31 102 GLY A N 1
ATOM 784 C CA . GLY A 1 102 ? 11.906 5.448 4.831 1.00 92.31 102 GLY A CA 1
ATOM 785 C C . GLY A 1 102 ? 11.545 6.511 5.877 1.00 92.31 102 GLY A C 1
ATOM 786 O O . GLY A 1 102 ? 11.788 6.291 7.061 1.00 92.31 102 GLY A O 1
ATOM 787 N N . LYS A 1 103 ? 10.949 7.643 5.485 1.00 93.25 103 LYS A N 1
ATOM 788 C CA . LYS A 1 103 ? 10.491 8.694 6.403 1.00 93.25 103 LYS A CA 1
ATOM 789 C C . LYS A 1 103 ? 8.985 8.615 6.596 1.00 93.25 103 LYS A C 1
ATOM 791 O O . LYS A 1 103 ? 8.235 8.626 5.624 1.00 93.25 103 LYS A O 1
ATOM 796 N N . LYS A 1 104 ? 8.535 8.548 7.848 1.00 91.38 104 LYS A N 1
ATOM 797 C CA . LYS A 1 104 ? 7.108 8.600 8.170 1.00 91.38 104 LYS A CA 1
ATOM 798 C C . LYS A 1 104 ? 6.557 9.981 7.803 1.00 91.38 104 LYS A C 1
ATOM 800 O O . LYS A 1 104 ? 7.167 10.988 8.151 1.00 91.38 104 LYS A O 1
ATOM 805 N N . VAL A 1 105 ? 5.421 10.004 7.120 1.00 87.81 105 VAL A N 1
ATOM 806 C CA . VAL A 1 105 ? 4.654 11.218 6.841 1.00 87.81 105 VAL A CA 1
ATOM 807 C C . VAL A 1 105 ? 3.535 11.299 7.863 1.00 87.81 105 VAL A C 1
ATOM 809 O O . VAL A 1 105 ? 2.797 10.332 8.069 1.00 87.81 105 VAL A O 1
ATOM 812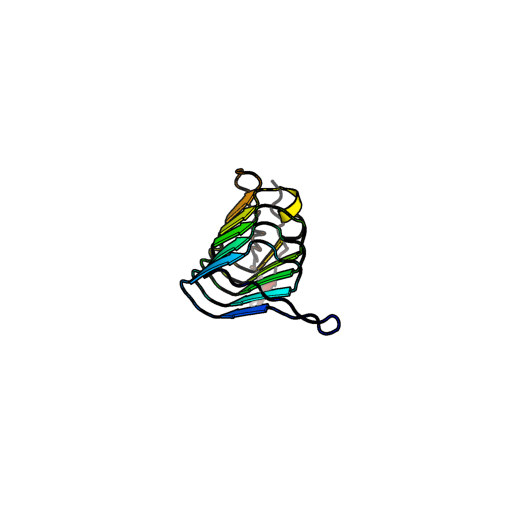 N N . GLU A 1 106 ? 3.435 12.443 8.524 1.00 74.81 106 GLU A N 1
ATOM 813 C CA . GLU A 1 106 ? 2.264 12.783 9.317 1.00 74.81 106 GLU A CA 1
ATOM 814 C C . GLU A 1 106 ? 1.211 13.300 8.345 1.00 74.81 106 GLU A C 1
ATOM 816 O O . GLU A 1 106 ? 1.364 14.356 7.738 1.00 74.81 106 GLU A O 1
ATOM 821 N N . CYS A 1 107 ? 0.187 12.485 8.103 1.00 62.84 107 CYS A N 1
ATOM 822 C CA . CYS A 1 107 ? -0.977 12.947 7.374 1.00 62.84 107 CYS A CA 1
ATOM 823 C C . CYS A 1 107 ? -1.731 13.885 8.311 1.00 62.84 107 CYS A C 1
ATOM 825 O O . CYS A 1 107 ? -2.186 13.444 9.367 1.00 62.84 107 CYS A O 1
ATOM 827 N N . GLU A 1 108 ? -1.839 15.159 7.944 1.00 56.66 108 GLU A N 1
ATOM 828 C CA . GLU A 1 108 ? -2.740 16.082 8.622 1.00 56.66 108 GLU A CA 1
ATOM 829 C C . GLU A 1 108 ? -4.161 15.540 8.453 1.00 56.66 108 GLU A C 1
ATOM 831 O O . GLU A 1 108 ? -4.764 15.595 7.378 1.00 56.66 108 GLU A O 1
ATOM 836 N N . GLU A 1 109 ? -4.684 14.922 9.510 1.00 54.03 109 GLU A N 1
ATOM 837 C CA . GLU A 1 109 ? -6.107 14.655 9.599 1.00 54.03 109 GLU A CA 1
ATOM 838 C C . GLU A 1 109 ? -6.784 16.021 9.654 1.00 54.03 109 GLU A C 1
ATOM 840 O O . GLU A 1 109 ? -6.708 16.712 10.671 1.00 54.03 109 GLU A O 1
ATOM 845 N N . ASN A 1 110 ? -7.443 16.421 8.564 1.00 48.88 110 ASN A N 1
ATOM 846 C CA . ASN A 1 110 ? -8.369 17.547 8.588 1.00 48.88 110 ASN A CA 1
ATOM 847 C C . ASN A 1 110 ? -9.510 17.188 9.547 1.00 48.88 110 ASN A C 1
ATOM 849 O O . ASN A 1 110 ? -10.537 16.633 9.147 1.00 48.88 110 ASN A O 1
ATOM 853 N N . LYS A 1 111 ? -9.310 17.449 10.840 1.00 48.25 111 LYS A N 1
ATOM 854 C CA . LYS A 1 111 ? -10.346 17.318 11.854 1.00 48.25 111 LYS A CA 1
ATOM 855 C C . LYS A 1 111 ? -11.395 18.375 11.572 1.00 48.25 111 LYS A C 1
ATOM 857 O O . LYS A 1 111 ? -11.209 19.554 11.845 1.00 48.25 111 LYS A O 1
ATOM 862 N N . VAL A 1 112 ? -12.521 17.931 11.030 1.00 56.44 112 VAL A N 1
ATOM 863 C CA . VAL A 1 112 ? -13.716 18.763 10.952 1.00 56.44 112 VAL A CA 1
ATOM 864 C C . VAL A 1 112 ? -14.384 18.729 12.324 1.00 56.44 112 VAL A C 1
ATOM 866 O O . VAL A 1 112 ? -15.183 17.838 12.614 1.00 56.44 112 VAL A O 1
ATOM 869 N N . GLU A 1 113 ? -14.041 19.682 13.188 1.00 56.94 113 GLU A N 1
ATOM 870 C CA . GLU A 1 113 ? -14.839 19.968 14.381 1.00 56.94 113 GLU A CA 1
ATOM 871 C C . GLU A 1 113 ? -16.060 20.794 13.969 1.00 56.94 113 GLU A C 1
ATOM 873 O O . GLU A 1 113 ? -15.945 21.879 13.402 1.00 56.94 113 GLU A O 1
ATOM 878 N N . VAL A 1 114 ? -17.253 20.246 14.208 1.00 61.91 114 VAL A N 1
ATOM 879 C CA . VAL A 1 114 ? -18.513 20.969 14.017 1.00 61.91 114 VAL A CA 1
ATOM 880 C C . VAL A 1 114 ? -18.911 21.556 15.361 1.00 61.91 114 VAL A C 1
ATOM 882 O O . VAL A 1 114 ? -19.481 20.858 16.203 1.00 61.91 114 VAL A O 1
ATOM 885 N N . GLU A 1 115 ? -18.637 22.841 15.566 1.00 61.69 115 GLU A N 1
ATOM 886 C CA . GLU A 1 115 ? -19.202 23.563 16.700 1.00 61.69 115 GLU A CA 1
ATOM 887 C C . GLU A 1 115 ? -20.687 23.847 16.429 1.00 61.69 115 GLU A C 1
ATOM 889 O O . GLU A 1 115 ? -21.076 24.361 15.376 1.00 61.69 115 GLU A O 1
ATOM 894 N N . LYS A 1 116 ? -21.549 23.485 17.382 1.00 73.44 116 LYS A N 1
ATOM 895 C CA . LYS A 1 116 ? -22.960 23.884 17.372 1.00 73.44 116 LYS A CA 1
ATOM 896 C C . LYS A 1 116 ? -23.134 25.039 18.339 1.00 73.44 116 LYS A C 1
ATOM 898 O O . LYS A 1 116 ? -22.895 24.881 19.533 1.00 73.44 116 LYS A O 1
ATOM 903 N N . THR A 1 117 ? -23.601 26.173 17.835 1.00 76.44 117 THR A N 1
ATOM 904 C CA . THR A 1 117 ? -24.026 27.282 18.687 1.00 76.44 117 THR A CA 1
ATOM 905 C C . THR A 1 117 ? -25.479 27.047 19.096 1.00 76.44 117 THR A C 1
ATOM 907 O O . THR A 1 117 ? -26.333 26.812 18.239 1.00 76.44 117 THR A O 1
ATOM 910 N N . VAL A 1 118 ? -25.760 27.091 20.400 1.00 80.19 118 VAL A N 1
ATOM 911 C CA . VAL A 1 118 ? -27.115 26.977 20.958 1.00 80.19 118 VAL A CA 1
ATOM 912 C C . VAL A 1 118 ? -27.461 28.295 21.638 1.00 80.19 118 VAL A C 1
ATOM 914 O O . VAL A 1 118 ? -26.905 28.612 22.686 1.00 80.19 118 VAL A O 1
ATOM 917 N N . ASN A 1 119 ? -28.387 29.048 21.046 1.00 78.88 119 ASN A N 1
ATOM 918 C CA . ASN A 1 119 ? -28.862 30.323 21.580 1.00 78.88 119 ASN A CA 1
ATOM 919 C C . ASN A 1 119 ? -30.283 30.170 22.124 1.00 78.88 119 ASN A C 1
ATOM 921 O O . ASN A 1 119 ? -31.123 29.523 21.496 1.00 78.88 119 ASN A O 1
ATOM 925 N N . PHE A 1 120 ? -30.558 30.790 23.270 1.00 83.25 120 PHE A N 1
ATOM 926 C CA . PHE A 1 120 ? -31.897 30.845 23.851 1.00 83.25 120 PHE A CA 1
ATOM 927 C C . PHE A 1 120 ? -32.409 32.283 23.813 1.00 83.25 120 PHE A C 1
ATOM 929 O O . PHE A 1 120 ? -31.900 33.141 24.530 1.00 83.25 120 PHE A O 1
ATOM 936 N N . GLU A 1 121 ? -33.418 32.549 22.987 1.00 82.69 121 GLU A N 1
ATOM 937 C CA . GLU A 1 121 ? -34.021 33.877 22.848 1.00 82.69 121 GLU A CA 1
ATOM 938 C C . GLU A 1 121 ? -35.542 33.762 22.946 1.00 82.69 121 GLU A C 1
ATOM 940 O O . GLU A 1 121 ? -36.163 32.977 22.234 1.00 82.69 121 GLU A O 1
ATOM 945 N N . ASN A 1 122 ? -36.157 34.537 23.845 1.00 82.50 122 ASN A N 1
ATOM 946 C CA . ASN A 1 122 ? -37.616 34.619 24.010 1.00 82.50 122 ASN A CA 1
ATOM 947 C C . ASN A 1 122 ? -38.335 33.262 24.181 1.00 82.50 122 ASN A C 1
ATOM 949 O O . ASN A 1 122 ? -39.464 33.093 23.727 1.00 82.50 122 ASN A O 1
ATOM 953 N N . GLY A 1 123 ? -37.697 32.282 24.830 1.00 80.75 123 GLY A N 1
ATOM 954 C CA . GLY A 1 123 ? -38.278 30.945 25.016 1.00 80.75 123 GLY A CA 1
ATOM 955 C C . GLY A 1 123 ? -38.036 29.971 23.858 1.00 80.75 123 GLY A C 1
ATOM 956 O O . GLY A 1 123 ? -38.496 28.834 23.929 1.00 80.75 123 GLY A O 1
ATOM 957 N N . VAL A 1 124 ? -37.317 30.388 22.811 1.00 78.88 124 VAL A N 1
ATOM 958 C CA . VAL A 1 124 ? -37.004 29.574 21.630 1.00 78.88 124 VAL A CA 1
ATOM 959 C C . VAL A 1 124 ? -35.522 29.193 21.628 1.00 78.88 124 VAL A C 1
ATOM 961 O O . VAL A 1 124 ? -34.650 30.033 21.851 1.00 78.88 124 VAL A O 1
ATOM 964 N N . ILE A 1 125 ? -35.241 27.914 21.354 1.00 83.62 125 ILE A N 1
ATOM 965 C CA . ILE A 1 125 ? -33.884 27.395 21.147 1.00 83.62 125 ILE A CA 1
ATOM 966 C C . ILE A 1 125 ? -33.534 27.516 19.663 1.00 83.62 125 ILE A C 1
ATOM 968 O O . ILE A 1 125 ? -34.145 26.851 18.826 1.00 83.62 125 ILE A O 1
ATOM 972 N N . ASN A 1 126 ? -32.509 28.302 19.347 1.00 73.62 126 ASN A N 1
ATOM 973 C CA . ASN A 1 126 ? -31.931 28.399 18.012 1.00 73.62 126 ASN A CA 1
ATOM 974 C C . ASN A 1 126 ? -30.612 27.617 17.973 1.00 73.62 126 ASN A C 1
ATOM 976 O O . ASN A 1 126 ? -29.679 27.936 18.710 1.00 73.62 126 ASN A O 1
ATOM 980 N N . ILE A 1 127 ? -30.531 26.597 17.113 1.00 76.44 127 ILE A N 1
ATOM 981 C CA . ILE A 1 127 ? -29.314 25.801 16.895 1.00 76.44 127 ILE A CA 1
ATOM 982 C C . ILE A 1 127 ? -28.772 26.143 15.510 1.00 76.44 127 ILE A C 1
ATOM 984 O O . ILE A 1 127 ? -29.453 25.921 14.509 1.00 76.44 127 ILE A O 1
ATOM 988 N N . SER A 1 128 ? -27.545 26.649 15.444 1.00 71.50 128 SER A N 1
ATOM 989 C CA . SER A 1 128 ? -26.848 26.918 14.184 1.00 71.50 128 SER A CA 1
ATOM 990 C C . SER A 1 128 ? -25.483 26.228 14.159 1.00 71.50 128 SER A C 1
ATOM 992 O O . SER A 1 128 ? -24.834 26.045 15.189 1.00 71.50 128 SER A O 1
ATOM 994 N N . ASN A 1 129 ? -25.052 25.809 12.967 1.00 68.44 129 ASN A N 1
ATOM 995 C CA . ASN A 1 129 ? -23.708 25.270 12.765 1.00 68.44 129 ASN A CA 1
ATOM 996 C C . ASN A 1 129 ? -22.729 26.448 12.666 1.00 68.44 129 ASN A C 1
ATOM 998 O O . ASN A 1 129 ? -22.880 27.287 11.774 1.00 68.44 129 ASN A O 1
ATOM 1002 N N . SER A 1 130 ? -21.732 26.520 13.547 1.00 54.31 130 SER A N 1
ATOM 1003 C CA . SER A 1 130 ? -20.673 27.529 13.476 1.00 54.31 130 SER A CA 1
ATOM 1004 C C . SER A 1 130 ? -19.403 26.951 12.835 1.00 54.31 130 SER A C 1
ATOM 1006 O O . SER A 1 130 ? -18.917 25.903 13.231 1.00 54.31 130 SER A O 1
ATOM 1008 N N . LYS A 1 131 ? -18.954 27.667 11.791 1.00 53.97 131 LYS A N 1
ATOM 1009 C CA . LYS A 1 131 ? -17.684 27.682 11.026 1.00 53.97 131 LYS A CA 1
ATOM 1010 C C . LYS A 1 131 ? -16.742 26.460 10.996 1.00 53.97 131 LYS A C 1
ATOM 1012 O O . LYS A 1 131 ? -16.306 25.936 12.005 1.00 53.97 131 LYS A O 1
ATOM 1017 N N . TYR A 1 132 ? -16.265 26.194 9.774 1.00 50.72 132 TYR A N 1
ATOM 1018 C CA . TYR A 1 132 ? -15.083 25.391 9.449 1.00 50.72 132 TYR A CA 1
ATOM 1019 C C . TYR A 1 132 ? -13.817 25.961 10.112 1.00 50.72 132 TYR A C 1
ATOM 1021 O O . TYR A 1 132 ? -13.399 27.074 9.781 1.00 50.72 132 TYR A O 1
ATOM 1029 N N . LEU A 1 133 ? -13.191 25.201 11.010 1.00 45.19 133 LEU A N 1
ATOM 1030 C CA . LEU A 1 133 ? -11.840 25.472 11.502 1.00 45.19 133 LEU A CA 1
ATOM 1031 C C . LEU A 1 133 ? -10.853 24.660 10.659 1.00 45.19 133 LEU A C 1
ATOM 1033 O O . LEU A 1 133 ? -10.905 23.435 10.654 1.00 45.19 133 LEU A O 1
ATOM 1037 N N . ASN A 1 134 ? -9.978 25.345 9.923 1.00 41.34 134 ASN A N 1
ATOM 1038 C CA . ASN A 1 134 ? -8.828 24.712 9.286 1.00 41.34 134 ASN A CA 1
ATOM 1039 C C . ASN A 1 134 ? -7.645 24.869 10.249 1.00 41.34 134 ASN A C 1
ATOM 1041 O O . ASN A 1 134 ? -7.178 25.990 10.467 1.00 41.34 134 ASN A O 1
ATOM 1045 N N . SER A 1 135 ? -7.217 23.781 10.883 1.00 41.69 135 SER A N 1
ATOM 1046 C CA . SER A 1 135 ? -6.108 23.777 11.840 1.00 41.69 135 SER A CA 1
ATOM 1047 C C . SER A 1 135 ? -4.765 23.828 11.106 1.00 41.69 135 SER A C 1
ATOM 1049 O O . SER A 1 135 ? -4.063 22.830 11.046 1.00 41.69 135 SER A O 1
ATOM 1051 N N . ASN A 1 136 ? -4.393 24.981 10.545 1.00 40.44 136 ASN A N 1
ATOM 1052 C CA . ASN A 1 136 ? -3.008 25.212 10.128 1.00 40.44 136 ASN A CA 1
ATOM 1053 C C . ASN A 1 136 ? -2.229 25.751 11.337 1.00 40.44 136 ASN A C 1
ATOM 1055 O O . ASN A 1 136 ? -2.516 26.854 11.813 1.00 40.44 136 ASN A O 1
ATOM 1059 N N . SER A 1 137 ? -1.262 24.993 11.851 1.00 34.91 137 SER A N 1
ATOM 1060 C CA . SER A 1 137 ? -0.249 25.472 12.806 1.00 34.91 137 SER A CA 1
ATOM 1061 C C . SER A 1 137 ? 1.091 24.824 12.517 1.00 34.91 137 SER A C 1
ATOM 1063 O O . SER A 1 137 ? 1.117 23.581 12.436 1.00 34.91 137 SER A O 1
#

Secondary structure (DSSP, 8-state):
--------TTS--EEEEE-SS-EEEEEEE-SEEEEESSS-EEEEEEE-SEEEEESSS-EEEEEEE--EEEEESSS-EEEESSHHHHTTEEEESSS-EEEETTEEE---------EEEEEEETTEEEEEEE-------

Foldseek 3Di:
DADDDDDDDPDQDEAEAEDECEEEEAAEDQGHYEYEYELYEYEYEEYAEEYEYEYENYEYEYAYYQYAYEYEYEQYEYHYLAPNNCPRYYYHYYNYWYHYNNRTDDDPPLPFDWDWDWDADPNDTDTDTDDGDGPDD

Radius of gyration: 20.4 Å; chains: 1; bounding box: 50×52×52 Å

Sequence (137 aa):
MVISHHQSPNNMTQIKYIGDNTRLRIAENAESLLIIGNNIEVNIGNHRGALKIIGSYCKVRISSGNGNISHIGNNGKFDFVSPETYQNFDYNGNNISITIAGKKVECEENKVEVEKTVNFENGVINISNSKYLNSNS

Organism: NCBI:txid559131